Protein AF-A0A355UHB1-F1 (afdb_monomer_lite)

Foldseek 3Di:
DLVVCCVPQQVVLVVVCVVVVVVCVVVVDDDDDDDADVLLVDPDDQVVCPVPVDGDDPSNNVRRVSRVPD

Secondary structure (DSSP, 8-state):
-HHHHIIIIIIHHHHHHHHHHHHHHHHT---------GGGTS---GGGGTTTT----HHHHHHHHHHHH-

Radius of gyration: 15.23 Å; chains: 1; bounding box: 36×18×42 Å

pLDDT: mean 93.88, std 5.61, range [77.81, 98.69]

Sequence (70 aa):
SWRKNVDMQMNSVFYICQQVSEIMRKQQKGSIVNIASIYGVVGNDFTLYEGYGGTSPAAYSAIKGGIINF

Structure (mmCIF, N/CA/C/O backbone):
data_AF-A0A355UHB1-F1
#
_entry.id   AF-A0A355UHB1-F1
#
loop_
_atom_site.group_PDB
_atom_site.id
_atom_site.type_symbol
_atom_site.label_atom_id
_atom_site.label_alt_id
_atom_site.label_comp_id
_atom_site.label_asym_id
_atom_site.label_entity_id
_atom_site.label_seq_id
_atom_site.pdbx_PDB_ins_code
_atom_site.Cartn_x
_atom_site.Cartn_y
_atom_site.Cartn_z
_atom_site.occupancy
_atom_site.B_iso_or_equiv
_atom_site.auth_seq_id
_atom_site.auth_comp_id
_atom_site.auth_asym_id
_atom_site.auth_atom_id
_atom_site.pdbx_PDB_model_num
ATOM 1 N N . SER A 1 1 ? 16.350 -5.061 -1.666 1.00 86.75 1 SER A N 1
ATOM 2 C CA . SER A 1 1 ? 15.971 -6.482 -1.825 1.00 86.75 1 SER A CA 1
ATOM 3 C C . SER A 1 1 ? 14.454 -6.617 -1.735 1.00 86.75 1 SER A C 1
ATOM 5 O O . SER A 1 1 ? 13.827 -5.782 -1.092 1.00 86.75 1 SER A O 1
ATOM 7 N N . TRP A 1 2 ? 13.858 -7.624 -2.389 1.00 95.38 2 TRP A N 1
ATOM 8 C CA . TRP A 1 2 ? 12.399 -7.839 -2.441 1.00 95.38 2 TRP A CA 1
ATOM 9 C C . TRP A 1 2 ? 11.761 -7.927 -1.050 1.00 95.38 2 TRP A C 1
ATOM 11 O O . TRP A 1 2 ? 10.960 -7.071 -0.683 1.00 95.38 2 TRP A O 1
ATOM 21 N N . ARG A 1 3 ? 12.200 -8.909 -0.250 1.00 97.25 3 ARG A N 1
ATOM 22 C CA . ARG A 1 3 ? 11.661 -9.193 1.087 1.00 97.25 3 ARG A CA 1
ATOM 23 C C . ARG A 1 3 ? 11.637 -7.958 1.985 1.00 97.25 3 ARG A C 1
ATOM 25 O O . ARG A 1 3 ? 10.597 -7.636 2.533 1.00 97.25 3 ARG A O 1
ATOM 32 N N . LYS A 1 4 ? 12.748 -7.212 2.052 1.00 96.94 4 LYS A N 1
ATOM 33 C CA . LYS A 1 4 ? 12.840 -5.996 2.876 1.00 96.94 4 LYS A CA 1
ATOM 34 C C . LYS A 1 4 ? 11.786 -4.950 2.496 1.00 96.94 4 LYS A C 1
ATOM 36 O O . LYS A 1 4 ? 11.223 -4.324 3.383 1.00 96.94 4 LYS A O 1
ATOM 41 N N . ASN A 1 5 ? 11.526 -4.751 1.202 1.00 96.69 5 ASN A N 1
ATOM 42 C CA . ASN A 1 5 ? 10.517 -3.787 0.756 1.00 96.69 5 ASN A CA 1
ATOM 43 C C . ASN A 1 5 ? 9.096 -4.270 1.052 1.00 96.69 5 ASN A C 1
ATOM 45 O O . ASN A 1 5 ? 8.279 -3.470 1.493 1.00 96.69 5 ASN A O 1
ATOM 49 N N . VAL A 1 6 ? 8.813 -5.558 0.850 1.00 97.31 6 VAL A N 1
ATOM 50 C CA . VAL A 1 6 ? 7.507 -6.144 1.183 1.00 97.31 6 VAL A CA 1
ATOM 51 C C . VAL A 1 6 ? 7.239 -6.045 2.684 1.00 97.31 6 VAL A C 1
ATOM 53 O O . VAL A 1 6 ? 6.203 -5.519 3.084 1.00 97.31 6 VAL A O 1
ATOM 56 N N . ASP A 1 7 ? 8.205 -6.451 3.509 1.00 97.75 7 ASP A N 1
ATOM 57 C CA . ASP A 1 7 ? 8.100 -6.378 4.966 1.00 97.75 7 ASP A CA 1
ATOM 58 C C . ASP A 1 7 ? 7.903 -4.928 5.432 1.00 97.75 7 ASP A C 1
ATOM 60 O O . ASP A 1 7 ? 7.004 -4.630 6.213 1.00 97.75 7 ASP A O 1
ATOM 64 N N . MET A 1 8 ? 8.698 -3.995 4.903 1.00 96.69 8 MET A N 1
ATOM 65 C CA . MET A 1 8 ? 8.641 -2.599 5.328 1.00 96.69 8 MET A CA 1
ATOM 66 C C . MET A 1 8 ? 7.383 -1.875 4.840 1.00 96.69 8 MET A C 1
ATOM 68 O O . MET A 1 8 ? 6.788 -1.138 5.617 1.00 96.69 8 MET A O 1
ATOM 72 N N . GLN A 1 9 ? 6.993 -2.032 3.575 1.00 96.69 9 GLN A N 1
ATOM 73 C CA . GLN A 1 9 ? 5.976 -1.175 2.958 1.00 96.69 9 GLN A CA 1
ATOM 74 C C . GLN A 1 9 ? 4.592 -1.818 2.880 1.00 96.69 9 GLN A C 1
ATOM 76 O O . GLN A 1 9 ? 3.605 -1.094 2.907 1.00 96.69 9 GLN A O 1
ATOM 81 N N . MET A 1 10 ? 4.497 -3.145 2.772 1.00 97.50 10 MET A N 1
ATOM 82 C CA . MET A 1 10 ? 3.209 -3.839 2.689 1.00 97.50 10 MET A CA 1
ATOM 83 C C . MET A 1 10 ? 2.808 -4.390 4.054 1.00 97.50 10 MET A C 1
ATOM 85 O O . MET A 1 10 ? 1.757 -4.020 4.575 1.00 97.50 10 MET A O 1
ATOM 89 N N . ASN A 1 11 ? 3.677 -5.196 4.676 1.00 97.81 11 ASN A N 1
ATOM 90 C CA . ASN A 1 11 ? 3.356 -5.837 5.953 1.00 97.81 11 ASN A CA 1
ATOM 91 C C . ASN A 1 11 ? 3.166 -4.805 7.070 1.00 97.81 11 ASN A C 1
ATOM 93 O O . ASN A 1 11 ? 2.222 -4.930 7.844 1.00 97.81 11 ASN A O 1
ATOM 97 N N . SER A 1 12 ? 3.988 -3.750 7.129 1.00 97.81 12 SER A N 1
ATOM 98 C CA . SER A 1 12 ? 3.792 -2.677 8.118 1.00 97.81 12 SER A CA 1
ATOM 99 C C . SER A 1 12 ? 2.454 -1.954 7.952 1.00 97.81 12 SER A C 1
ATOM 101 O O . SER A 1 12 ? 1.807 -1.656 8.952 1.00 97.81 12 SER A O 1
ATOM 103 N N . VAL A 1 13 ? 2.019 -1.682 6.714 1.00 98.12 13 VAL A N 1
ATOM 104 C CA . VAL A 1 13 ? 0.729 -1.014 6.460 1.00 98.12 13 VAL A CA 1
ATOM 105 C C . VAL A 1 13 ? -0.415 -1.916 6.903 1.00 98.12 13 VAL A C 1
ATOM 107 O O . VAL A 1 13 ? -1.273 -1.464 7.658 1.00 98.12 13 VAL A O 1
ATOM 110 N N . PHE A 1 14 ? -0.395 -3.194 6.515 1.00 98.12 14 PHE A N 1
ATOM 111 C CA . PHE A 1 14 ? -1.387 -4.174 6.959 1.00 98.12 14 PHE A CA 1
ATOM 112 C C . PHE A 1 14 ? -1.438 -4.284 8.486 1.00 98.12 14 PHE A C 1
ATOM 114 O O . PHE A 1 14 ? -2.509 -4.184 9.081 1.00 98.12 14 PHE A O 1
ATOM 121 N N . TYR A 1 15 ? -0.278 -4.417 9.131 1.00 98.44 15 TYR A N 1
ATOM 122 C CA . TYR A 1 15 ? -0.187 -4.532 10.5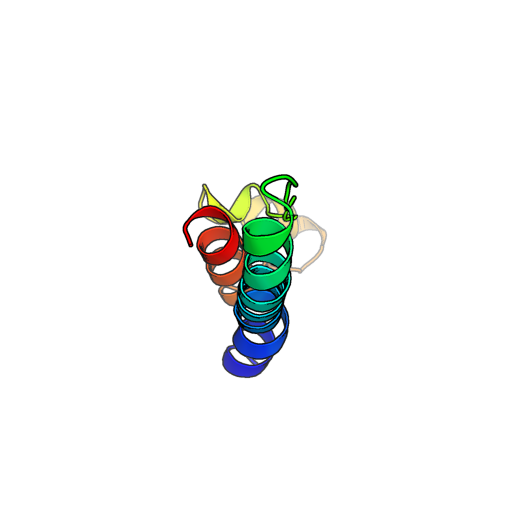82 1.00 98.44 15 TYR A CA 1
ATOM 123 C C . TYR A 1 15 ? -0.774 -3.306 11.290 1.00 98.44 15 TYR A C 1
ATOM 125 O O . TYR A 1 15 ? -1.576 -3.454 12.211 1.00 98.44 15 TYR A O 1
ATOM 133 N N . ILE A 1 16 ? -0.439 -2.093 10.839 1.00 98.19 16 ILE A N 1
ATOM 134 C CA . ILE A 1 16 ? -1.009 -0.857 11.394 1.00 98.19 16 ILE A CA 1
ATOM 135 C C . ILE A 1 16 ? -2.522 -0.824 11.181 1.00 98.19 16 ILE A C 1
ATOM 137 O O . ILE A 1 16 ? -3.246 -0.514 12.125 1.00 98.19 16 ILE A O 1
ATOM 141 N N . CYS A 1 17 ? -3.008 -1.185 9.987 1.00 98.38 17 CYS A N 1
ATOM 142 C CA . CYS A 1 17 ? -4.443 -1.266 9.720 1.00 98.38 17 CYS A CA 1
ATOM 143 C C . CYS A 1 17 ? -5.127 -2.200 10.722 1.00 98.38 17 CYS A C 1
ATOM 145 O O . CYS A 1 17 ? -6.083 -1.782 11.363 1.00 98.38 17 CYS A O 1
ATOM 147 N N . GLN A 1 18 ? -4.588 -3.403 10.948 1.00 98.12 18 GLN A N 1
ATOM 148 C CA . GLN A 1 18 ? -5.130 -4.344 11.933 1.00 98.12 18 GLN A CA 1
ATOM 149 C C . GLN A 1 18 ? -5.189 -3.745 13.344 1.00 98.12 18 GLN A C 1
ATOM 151 O O . GLN A 1 18 ? -6.235 -3.801 13.990 1.00 98.12 18 GLN A O 1
ATOM 156 N N . GLN A 1 19 ? -4.096 -3.140 13.824 1.00 98.69 19 GLN A N 1
ATOM 157 C CA . GLN A 1 19 ? -4.061 -2.560 15.172 1.00 98.69 19 GLN A CA 1
ATOM 158 C C . GLN A 1 19 ? -5.040 -1.386 15.323 1.00 98.69 19 GLN A C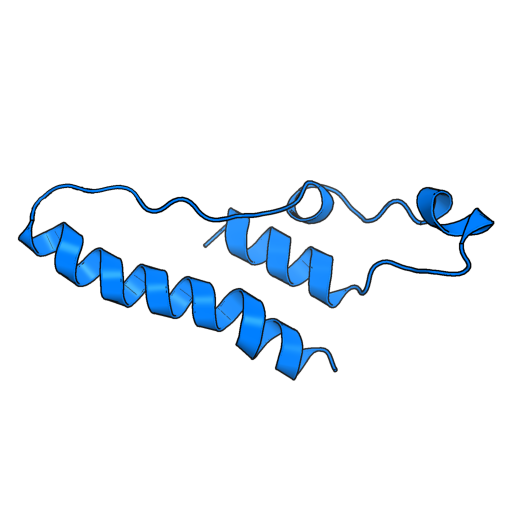 1
ATOM 160 O O . GLN A 1 19 ? -5.704 -1.249 16.351 1.00 98.69 19 GLN A O 1
ATOM 165 N N . VAL A 1 20 ? -5.164 -0.544 14.294 1.00 98.50 20 VAL A N 1
ATOM 166 C CA . VAL A 1 20 ? -6.090 0.594 14.294 1.00 98.50 20 VAL A CA 1
ATOM 167 C C . VAL A 1 20 ? -7.541 0.112 14.195 1.00 98.50 20 VAL A C 1
ATOM 169 O O . VAL A 1 20 ? -8.393 0.610 14.932 1.00 98.50 20 VAL A O 1
ATOM 172 N N . SER A 1 21 ? -7.830 -0.904 13.379 1.00 98.19 21 SER A N 1
ATOM 173 C CA . SER A 1 21 ? -9.164 -1.501 13.253 1.00 98.19 21 SER A CA 1
ATOM 174 C C . SER A 1 21 ? -9.690 -2.054 14.578 1.00 98.19 21 SER A C 1
ATOM 176 O O . SER A 1 21 ? -10.874 -1.895 14.871 1.00 98.19 21 SER A O 1
ATOM 178 N N . GLU A 1 22 ? -8.832 -2.619 15.431 1.00 98.56 22 GLU A N 1
ATOM 179 C CA . GLU A 1 22 ? -9.218 -3.062 16.778 1.00 98.56 22 GLU A CA 1
ATOM 180 C C . GLU A 1 22 ? -9.721 -1.914 17.667 1.00 98.56 22 GLU A C 1
ATOM 182 O O . GL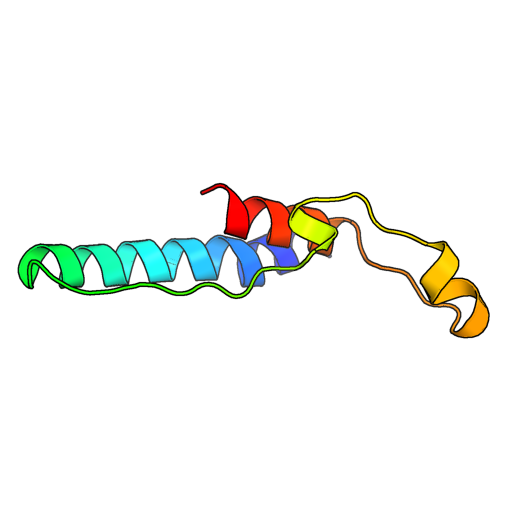U A 1 22 ? -10.666 -2.078 18.448 1.00 98.56 22 GLU A O 1
ATOM 187 N N . ILE A 1 23 ? -9.128 -0.726 17.526 1.00 98.62 23 ILE A N 1
ATOM 188 C CA . ILE A 1 23 ? -9.551 0.486 18.234 1.00 98.62 23 ILE A CA 1
ATOM 189 C C . ILE A 1 23 ? -10.850 1.026 17.627 1.00 98.62 23 ILE A C 1
ATOM 191 O O . ILE A 1 23 ? -11.805 1.294 18.360 1.00 98.62 23 ILE A O 1
ATOM 195 N N . MET A 1 24 ? -10.922 1.132 16.297 1.00 98.69 24 MET A N 1
ATOM 196 C CA . MET A 1 24 ? -12.112 1.609 15.578 1.00 98.69 24 MET A CA 1
ATOM 197 C C . MET A 1 24 ? -13.334 0.739 15.865 1.00 98.69 24 MET A C 1
ATOM 199 O O . MET A 1 24 ? -14.434 1.259 16.038 1.00 98.69 24 MET A O 1
ATOM 203 N N . ARG A 1 25 ? -13.138 -0.579 16.005 1.00 98.38 25 ARG A N 1
ATOM 204 C CA . ARG A 1 25 ? -14.178 -1.524 16.420 1.00 98.38 25 ARG A CA 1
ATOM 205 C C . ARG A 1 25 ? -14.771 -1.145 17.775 1.00 98.38 25 ARG A C 1
ATOM 207 O O . ARG A 1 25 ? -15.983 -1.161 17.923 1.00 98.38 25 ARG A O 1
ATOM 214 N N . LYS A 1 26 ? -13.960 -0.761 18.763 1.00 98.50 26 LYS A N 1
ATOM 215 C CA . LYS A 1 26 ? -14.473 -0.300 20.070 1.00 98.50 26 LYS A CA 1
ATOM 216 C C . LYS A 1 26 ? -15.189 1.046 19.959 1.00 98.50 26 LYS A C 1
ATOM 218 O O . LYS A 1 26 ? -16.180 1.271 20.641 1.00 98.50 26 LYS A O 1
ATOM 223 N N . GLN A 1 27 ? -14.691 1.927 19.095 1.00 98.50 27 GLN A N 1
ATOM 224 C CA . GLN A 1 27 ? -15.261 3.257 18.866 1.00 98.50 27 GLN A CA 1
ATOM 225 C C . GLN A 1 27 ? -16.532 3.239 18.004 1.00 98.50 27 GLN A C 1
ATOM 227 O O . GLN A 1 27 ? -17.242 4.241 17.973 1.00 98.50 27 GLN A O 1
ATOM 232 N N . GLN A 1 28 ? -16.800 2.132 17.301 1.00 98.31 28 GLN A N 1
ATOM 233 C CA . GLN A 1 28 ? -17.880 1.983 16.317 1.00 98.31 28 GLN A CA 1
ATOM 234 C C . GLN A 1 28 ? -17.825 3.037 15.191 1.00 98.31 28 GLN A C 1
ATOM 236 O O . GLN A 1 28 ? -18.838 3.352 14.572 1.00 98.31 28 GLN A O 1
ATOM 241 N N . LYS A 1 29 ? -16.641 3.609 14.926 1.00 98.44 29 LYS A N 1
ATOM 242 C CA . LYS A 1 29 ? -16.418 4.618 13.880 1.00 98.44 29 LYS A CA 1
ATOM 243 C C . LYS A 1 29 ? -14.945 4.733 13.490 1.00 98.44 29 LYS A C 1
ATOM 245 O O . LYS A 1 29 ? -14.059 4.444 14.291 1.00 98.44 29 LYS A O 1
ATOM 250 N N . GLY A 1 30 ? -14.707 5.244 12.284 1.00 97.94 30 GLY A N 1
ATOM 251 C CA . GLY A 1 30 ? -13.402 5.681 11.787 1.00 97.94 30 GLY A CA 1
ATOM 252 C C . GLY A 1 30 ? -13.214 5.378 10.298 1.00 97.94 30 GLY A C 1
ATOM 253 O O . GLY A 1 30 ? -14.014 4.662 9.703 1.00 97.94 30 GLY A O 1
ATOM 254 N N . SER A 1 31 ? -12.126 5.885 9.716 1.00 98.12 31 SER A N 1
ATOM 255 C CA . SER A 1 31 ? -11.678 5.529 8.366 1.00 98.12 31 SER A CA 1
ATOM 256 C C . SER A 1 31 ? -10.164 5.316 8.343 1.00 98.12 31 SER A C 1
ATOM 258 O O . SER A 1 31 ? -9.436 6.058 9.001 1.00 98.12 31 SER A O 1
ATOM 260 N N . ILE A 1 32 ? -9.694 4.341 7.563 1.00 98.12 32 ILE A N 1
ATOM 261 C CA . ILE A 1 32 ? -8.276 4.158 7.225 1.00 98.12 32 ILE A CA 1
ATOM 262 C C . ILE A 1 32 ? -8.116 4.511 5.747 1.00 98.12 32 ILE A C 1
ATOM 264 O O . ILE A 1 32 ? -8.864 4.013 4.910 1.00 98.12 32 ILE A O 1
ATOM 268 N N . VAL A 1 33 ? -7.161 5.383 5.426 1.00 97.56 33 VAL A N 1
ATOM 269 C CA . VAL A 1 33 ? -6.861 5.790 4.046 1.00 97.56 33 VAL A CA 1
ATOM 270 C C . VAL A 1 33 ? -5.419 5.411 3.738 1.00 97.56 33 VAL A C 1
ATOM 272 O O . VAL A 1 33 ? -4.490 5.977 4.311 1.00 97.56 33 VAL A O 1
ATOM 275 N N . ASN A 1 34 ? -5.239 4.451 2.832 1.00 97.38 34 ASN A N 1
ATOM 276 C CA . ASN A 1 34 ? -3.925 3.973 2.409 1.00 97.38 34 ASN A CA 1
ATOM 277 C C . ASN A 1 34 ? -3.479 4.646 1.105 1.00 97.38 34 ASN A C 1
ATOM 279 O O . ASN A 1 34 ? -4.291 4.931 0.226 1.00 97.38 34 ASN A O 1
ATOM 283 N N . ILE A 1 35 ? -2.168 4.854 0.952 1.00 95.81 35 ILE A N 1
ATOM 284 C CA . ILE A 1 35 ? -1.588 5.439 -0.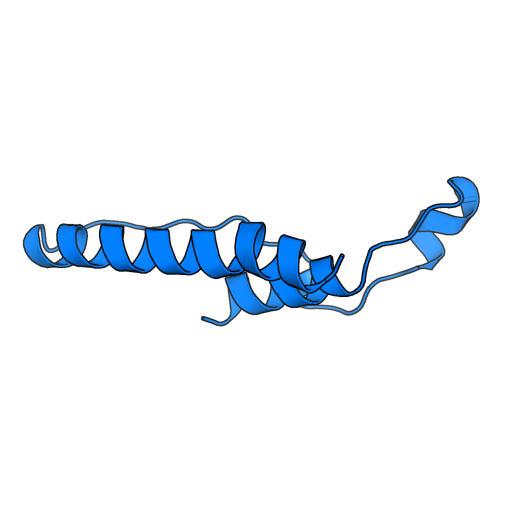264 1.00 95.81 35 ILE A CA 1
ATOM 285 C C . ILE A 1 35 ? -1.063 4.338 -1.190 1.00 95.81 35 ILE A C 1
ATOM 287 O O . ILE A 1 35 ? 0.013 3.760 -0.979 1.00 95.81 35 ILE A O 1
ATOM 291 N N . ALA A 1 36 ? -1.823 4.082 -2.251 1.00 95.25 36 ALA A N 1
ATOM 292 C CA . ALA A 1 36 ? -1.489 3.120 -3.292 1.00 95.25 36 ALA A CA 1
ATOM 293 C C . ALA A 1 36 ? -0.712 3.770 -4.460 1.00 95.25 36 ALA A C 1
ATOM 295 O O . ALA A 1 36 ? 0.033 4.732 -4.272 1.00 95.25 36 ALA A O 1
ATOM 296 N N . SER A 1 37 ? -0.813 3.185 -5.654 1.00 95.00 37 SER A N 1
ATOM 297 C CA . SER A 1 37 ? -0.264 3.709 -6.908 1.00 95.00 37 SER A CA 1
ATOM 298 C C . SER A 1 37 ? -1.030 3.113 -8.086 1.00 95.00 37 SER A C 1
ATOM 300 O O . SER A 1 37 ? -1.547 2.001 -7.972 1.00 95.00 37 SER A O 1
ATOM 302 N N . ILE A 1 38 ? -1.042 3.802 -9.230 1.00 94.62 38 ILE A N 1
ATOM 303 C CA . ILE A 1 38 ? -1.590 3.270 -10.487 1.00 94.62 38 ILE A CA 1
ATOM 304 C C . ILE A 1 38 ? -0.926 1.940 -10.873 1.00 94.62 38 ILE A C 1
ATOM 306 O O . ILE A 1 38 ? -1.603 1.016 -11.309 1.00 94.62 38 ILE A O 1
ATOM 310 N N . TYR A 1 39 ? 0.367 1.782 -10.576 1.00 93.00 39 TYR A N 1
ATOM 311 C CA . TYR A 1 39 ? 1.110 0.536 -10.797 1.00 93.00 39 TYR A CA 1
ATOM 312 C C . TYR A 1 39 ? 0.770 -0.604 -9.827 1.00 93.00 39 TYR A C 1
ATOM 314 O O . TYR A 1 39 ? 1.377 -1.670 -9.900 1.00 93.00 39 TYR A O 1
ATOM 322 N N . GLY A 1 40 ? -0.175 -0.393 -8.907 1.00 93.69 40 GLY A N 1
ATOM 323 C CA . GLY A 1 40 ? -0.842 -1.474 -8.181 1.00 93.69 40 GLY A CA 1
ATOM 324 C C . GLY A 1 40 ? -2.072 -2.030 -8.908 1.00 93.69 40 GLY A C 1
ATOM 325 O O . GLY A 1 40 ? -2.562 -3.088 -8.531 1.00 93.69 40 GLY A O 1
ATOM 326 N N . VAL A 1 41 ? -2.565 -1.326 -9.932 1.00 94.75 41 VAL A N 1
ATOM 327 C CA . VAL A 1 41 ? -3.736 -1.707 -10.742 1.00 94.75 41 VAL A CA 1
ATOM 328 C C . VAL A 1 41 ? -3.314 -2.172 -12.133 1.00 94.75 41 VAL A C 1
ATOM 330 O O . VAL A 1 41 ? -3.858 -3.141 -12.652 1.00 94.75 41 VAL A O 1
ATOM 333 N N . VAL A 1 42 ? -2.337 -1.494 -12.738 1.00 91.88 42 VAL A N 1
ATOM 334 C CA . VAL A 1 42 ? -1.817 -1.809 -14.076 1.00 91.88 42 VAL A CA 1
ATOM 335 C C . VAL A 1 42 ? -0.338 -2.181 -14.018 1.00 91.88 42 VAL A C 1
ATOM 337 O O . VAL A 1 42 ? 0.372 -1.821 -13.077 1.00 91.88 42 VAL A O 1
ATOM 340 N N . GLY A 1 43 ? 0.136 -2.906 -15.034 1.00 84.88 43 GLY A N 1
ATOM 341 C CA . GLY A 1 43 ? 1.557 -3.218 -15.183 1.00 84.88 43 GLY A CA 1
ATOM 342 C C . GLY A 1 43 ? 2.417 -1.958 -15.338 1.00 84.88 43 GLY A C 1
ATOM 343 O O . GLY A 1 43 ? 1.932 -0.917 -15.777 1.00 84.88 43 GLY A O 1
ATOM 344 N N . ASN A 1 44 ? 3.699 -2.058 -14.976 1.00 85.25 44 ASN A N 1
ATOM 345 C CA . ASN A 1 44 ? 4.654 -0.968 -15.190 1.00 85.25 44 ASN A CA 1
ATOM 346 C C . ASN A 1 44 ? 4.778 -0.636 -16.680 1.00 85.25 44 ASN A C 1
ATOM 348 O O . ASN A 1 44 ? 5.021 -1.529 -17.492 1.00 85.25 44 ASN A O 1
ATOM 352 N N . ASP A 1 45 ? 4.710 0.655 -16.999 1.00 88.69 45 ASP A N 1
ATOM 353 C CA . ASP A 1 45 ? 5.124 1.174 -18.295 1.00 88.69 45 ASP A CA 1
ATOM 354 C C . ASP A 1 45 ? 6.605 1.566 -18.223 1.00 88.69 45 ASP A C 1
ATOM 356 O O . ASP A 1 45 ? 6.985 2.561 -17.601 1.00 88.69 45 ASP A O 1
ATOM 360 N N . PHE A 1 46 ? 7.461 0.736 -18.819 1.00 87.50 46 PHE A N 1
ATOM 361 C CA . PHE A 1 46 ? 8.905 0.964 -18.810 1.00 87.50 46 PHE A CA 1
ATOM 362 C C . PHE A 1 46 ? 9.344 2.076 -19.769 1.00 87.50 46 PHE A C 1
ATOM 364 O O . PHE A 1 46 ? 10.423 2.634 -19.566 1.00 87.50 46 PHE A O 1
ATOM 371 N N . THR A 1 47 ? 8.509 2.449 -20.746 1.00 88.00 47 THR A N 1
ATOM 372 C CA . THR A 1 47 ? 8.837 3.502 -21.723 1.00 88.00 47 THR A CA 1
ATOM 373 C C . THR A 1 47 ? 9.014 4.865 -21.046 1.00 88.00 47 THR A C 1
ATOM 375 O O . THR A 1 47 ? 9.831 5.681 -21.468 1.00 88.00 47 THR A O 1
ATOM 378 N N . LEU A 1 48 ? 8.353 5.080 -19.900 1.00 86.00 48 LEU A N 1
ATOM 379 C CA . LEU A 1 48 ? 8.463 6.307 -19.104 1.00 86.00 48 LEU A CA 1
ATOM 380 C C . LEU A 1 48 ? 9.859 6.555 -18.510 1.00 86.00 48 LEU A C 1
ATOM 382 O O . LEU A 1 48 ? 10.141 7.667 -18.064 1.00 86.00 48 LEU A O 1
ATOM 386 N N . TYR A 1 49 ? 10.730 5.543 -18.466 1.00 85.00 49 TYR A N 1
ATOM 387 C CA . TYR A 1 49 ? 12.048 5.646 -17.832 1.00 85.00 49 TYR A CA 1
ATOM 388 C C . TYR A 1 49 ? 13.219 5.692 -18.823 1.00 85.00 49 TYR A C 1
ATOM 390 O O . TYR A 1 49 ? 14.364 5.855 -18.390 1.00 85.00 49 TYR A O 1
ATOM 398 N N . GLU A 1 50 ? 12.960 5.607 -20.132 1.00 85.31 50 GLU A N 1
ATOM 399 C CA . GLU A 1 50 ? 13.993 5.520 -21.177 1.00 85.31 50 GLU A CA 1
ATOM 400 C C . GLU A 1 50 ? 14.969 6.708 -21.163 1.00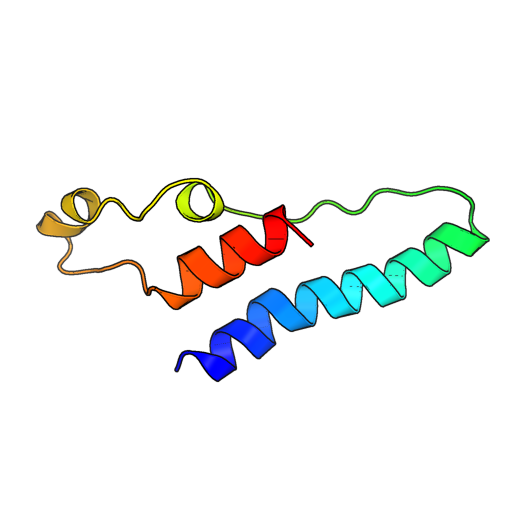 85.31 50 GLU A C 1
ATOM 402 O O . GLU A 1 50 ? 16.175 6.516 -21.301 1.00 85.31 50 GLU A O 1
ATOM 407 N N . GLY A 1 51 ? 14.484 7.929 -20.904 1.00 83.12 51 GLY A N 1
ATOM 408 C CA . GLY A 1 51 ? 15.324 9.136 -20.837 1.00 83.12 51 GLY A CA 1
ATOM 409 C C . GLY A 1 51 ? 16.088 9.333 -19.520 1.00 83.12 51 GLY A C 1
ATOM 410 O O . GLY A 1 51 ? 16.965 10.190 -19.442 1.00 83.12 51 GLY A O 1
ATOM 411 N N . TYR A 1 52 ? 15.759 8.564 -18.479 1.00 81.69 52 TYR A N 1
ATOM 412 C CA . TYR A 1 52 ? 16.316 8.705 -17.126 1.00 81.69 52 TYR A CA 1
ATOM 413 C C . TYR A 1 52 ? 17.249 7.540 -16.742 1.00 81.69 52 TYR A C 1
ATOM 415 O O . TYR A 1 52 ? 17.951 7.614 -15.736 1.00 81.69 52 TYR A O 1
ATOM 423 N N . GLY A 1 53 ? 17.273 6.457 -17.532 1.00 77.81 53 GLY A N 1
ATOM 424 C CA . GLY A 1 53 ? 18.076 5.258 -17.250 1.00 77.81 53 GLY A CA 1
ATOM 425 C C . GLY A 1 53 ? 17.599 4.468 -16.024 1.00 77.81 53 GLY A C 1
ATOM 426 O O . GLY A 1 53 ? 18.344 3.656 -15.476 1.00 77.81 53 GLY A O 1
ATOM 427 N N . GLY A 1 54 ? 16.373 4.732 -15.563 1.00 78.50 54 GLY A N 1
ATOM 428 C CA . GLY A 1 54 ? 15.774 4.109 -14.386 1.00 78.50 54 GLY A CA 1
ATOM 429 C C . GLY A 1 54 ? 14.831 2.954 -14.720 1.00 78.50 54 GLY A C 1
ATOM 430 O O . GLY A 1 54 ? 14.593 2.611 -15.873 1.00 78.50 54 GLY A O 1
ATOM 431 N N . THR A 1 55 ? 14.257 2.354 -13.679 1.00 82.88 55 THR A N 1
ATOM 432 C CA . THR A 1 55 ? 13.163 1.385 -13.800 1.00 82.88 55 THR A CA 1
ATOM 433 C C . THR A 1 55 ? 12.302 1.414 -12.540 1.00 82.88 55 THR A C 1
ATOM 435 O O . THR A 1 55 ? 12.729 1.905 -11.492 1.00 82.88 55 THR A O 1
ATOM 438 N N . SER A 1 56 ? 11.100 0.855 -12.624 1.00 82.44 56 SER A N 1
ATOM 439 C CA . SER A 1 56 ? 10.245 0.598 -11.469 1.00 82.44 56 SER A CA 1
ATOM 440 C C . SER A 1 56 ? 10.477 -0.838 -10.974 1.00 82.44 56 SER A C 1
ATOM 442 O O . SER A 1 56 ? 10.254 -1.793 -11.726 1.00 82.44 56 SER A O 1
ATOM 444 N N . PRO A 1 57 ? 10.946 -1.046 -9.727 1.00 88.44 57 PRO A N 1
ATOM 445 C CA . PRO A 1 57 ? 11.189 -2.388 -9.207 1.00 88.44 57 PRO A CA 1
ATOM 446 C C . PRO A 1 57 ? 9.899 -3.214 -9.149 1.00 88.44 57 PRO A C 1
ATOM 448 O O . PRO A 1 57 ? 8.888 -2.733 -8.647 1.00 88.44 57 PRO A O 1
ATOM 451 N N . ALA A 1 58 ? 9.949 -4.496 -9.524 1.00 90.69 58 ALA A N 1
ATOM 452 C CA . ALA A 1 58 ? 8.785 -5.395 -9.457 1.00 90.69 58 ALA A CA 1
ATOM 453 C C . ALA A 1 58 ? 8.123 -5.438 -8.062 1.00 90.69 58 ALA A C 1
ATOM 455 O O . ALA A 1 58 ? 6.903 -5.548 -7.944 1.00 90.69 58 ALA A O 1
ATOM 456 N N . ALA A 1 59 ? 8.927 -5.293 -7.000 1.00 94.31 59 ALA A N 1
ATOM 457 C CA . ALA A 1 59 ? 8.428 -5.224 -5.629 1.00 94.31 59 ALA A CA 1
ATOM 458 C C . ALA A 1 59 ? 7.460 -4.052 -5.422 1.00 94.31 59 ALA A C 1
ATOM 460 O O . ALA A 1 59 ? 6.500 -4.199 -4.679 1.00 94.31 59 ALA A O 1
ATOM 461 N N . TYR A 1 60 ? 7.683 -2.909 -6.077 1.00 93.62 60 TYR A N 1
ATOM 462 C CA . TYR A 1 60 ? 6.831 -1.729 -5.939 1.00 93.62 60 TYR A CA 1
ATOM 463 C C . TYR A 1 60 ? 5.406 -2.017 -6.415 1.00 93.62 60 TYR A C 1
ATOM 465 O O . TYR A 1 60 ? 4.461 -1.807 -5.659 1.00 93.62 60 TYR A O 1
ATOM 473 N N . SER A 1 61 ? 5.250 -2.571 -7.620 1.00 94.06 61 SER A N 1
ATOM 474 C CA . SER A 1 61 ? 3.936 -2.943 -8.158 1.00 94.06 61 SER A CA 1
ATOM 475 C C . SER A 1 61 ? 3.245 -3.995 -7.294 1.00 94.06 61 SER A C 1
ATOM 477 O O . SER A 1 61 ? 2.075 -3.836 -6.963 1.00 94.06 61 SER A O 1
ATOM 479 N N . ALA A 1 62 ? 3.977 -5.018 -6.837 1.00 95.19 62 ALA A N 1
ATOM 480 C CA . ALA A 1 62 ? 3.427 -6.036 -5.940 1.00 95.19 62 ALA A CA 1
ATOM 481 C C . ALA A 1 62 ? 2.952 -5.445 -4.601 1.00 95.19 62 ALA A C 1
ATOM 483 O O . ALA A 1 62 ? 1.853 -5.748 -4.149 1.00 95.19 62 ALA A O 1
ATOM 484 N N . ILE A 1 63 ? 3.744 -4.557 -3.992 1.00 96.94 63 ILE A N 1
ATOM 485 C CA . ILE A 1 63 ? 3.399 -3.866 -2.741 1.00 96.94 63 ILE A CA 1
ATOM 486 C C . ILE A 1 63 ? 2.155 -2.998 -2.930 1.00 96.94 63 ILE A C 1
ATOM 488 O O . ILE A 1 63 ? 1.242 -3.040 -2.110 1.00 96.94 63 ILE A O 1
ATOM 492 N N . LYS A 1 64 ? 2.105 -2.201 -4.003 1.00 96.56 64 LYS A N 1
ATOM 493 C CA . LYS A 1 64 ? 0.981 -1.295 -4.261 1.00 96.56 64 LYS A CA 1
ATOM 494 C C . LYS A 1 64 ? -0.287 -2.050 -4.644 1.00 96.56 64 LYS A C 1
ATOM 496 O O . LYS A 1 64 ? -1.353 -1.652 -4.193 1.00 96.56 64 LYS A O 1
ATOM 501 N N . GLY A 1 65 ? -0.171 -3.152 -5.383 1.00 96.56 65 GLY A N 1
ATOM 502 C CA . GLY A 1 65 ? -1.284 -4.062 -5.650 1.00 96.56 65 GLY A CA 1
ATOM 503 C C . GLY A 1 65 ? -1.782 -4.743 -4.377 1.00 96.56 65 GLY A C 1
ATOM 504 O O . GLY A 1 65 ? -2.986 -4.802 -4.153 1.00 96.56 65 GLY A O 1
ATOM 505 N N . GLY A 1 66 ? -0.873 -5.162 -3.493 1.00 96.75 66 GLY A N 1
ATOM 506 C CA . GLY A 1 66 ? -1.221 -5.678 -2.171 1.00 96.75 66 GLY A CA 1
ATOM 507 C C . GLY A 1 66 ? -2.026 -4.667 -1.355 1.00 96.75 66 GLY A C 1
ATOM 508 O O . GLY A 1 66 ? -3.124 -4.987 -0.925 1.00 96.75 66 GLY A O 1
ATOM 509 N N . ILE A 1 67 ? -1.536 -3.427 -1.227 1.00 97.94 67 ILE A N 1
ATOM 510 C CA . ILE A 1 67 ? -2.213 -2.339 -0.489 1.00 97.94 67 ILE A CA 1
ATOM 511 C C . ILE A 1 67 ? -3.632 -2.048 -1.008 1.00 97.94 67 ILE A C 1
ATOM 513 O O . ILE A 1 67 ? -4.467 -1.579 -0.241 1.00 97.94 67 ILE A O 1
ATOM 517 N N . ILE A 1 68 ? -3.906 -2.294 -2.291 1.00 97.25 68 ILE A N 1
ATOM 518 C CA . ILE A 1 68 ? -5.239 -2.097 -2.879 1.00 97.25 68 ILE A CA 1
ATOM 519 C C . ILE A 1 68 ? -6.199 -3.241 -2.528 1.00 97.25 68 ILE A C 1
ATOM 521 O O . ILE A 1 68 ? -7.400 -3.004 -2.448 1.00 97.25 68 ILE A O 1
ATOM 525 N N . ASN A 1 69 ? -5.696 -4.468 -2.368 1.00 95.06 69 ASN A N 1
ATOM 526 C CA . ASN A 1 69 ? -6.525 -5.676 -2.383 1.00 95.06 69 ASN A CA 1
ATOM 527 C C . ASN A 1 69 ? -6.687 -6.384 -1.030 1.00 95.06 69 ASN A C 1
ATOM 529 O O . ASN A 1 69 ? -7.491 -7.314 -0.967 1.00 95.06 69 ASN A O 1
ATOM 533 N N . PHE A 1 70 ? -5.934 -6.018 0.011 1.00 90.75 70 PHE A N 1
ATOM 534 C CA . PHE A 1 70 ? -6.092 -6.636 1.335 1.00 90.75 70 PHE A CA 1
ATOM 535 C C . PHE A 1 70 ? -7.046 -5.869 2.254 1.00 90.75 70 PHE A C 1
ATOM 537 O O . PHE A 1 70 ? -7.206 -4.640 2.077 1.0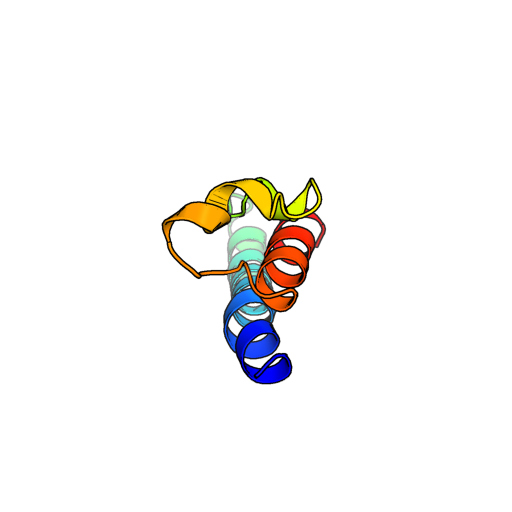0 90.75 70 PHE A O 1
#